Protein AF-A0A060BZT6-F1 (afdb_monomer)

Sequence (47 aa):
MKILMLSPELTPYAKAGGLGDMVASLSKALAQAGHEV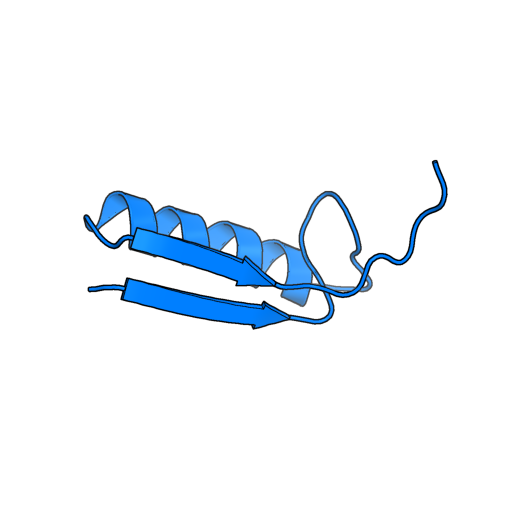RIFMPRYGHL

Radius of gyration: 11.05 Å; Cα contacts (8 Å, |Δi|>4): 58; chains: 1; bounding box: 24×21×30 Å

InterPro domains:
  IPR013534 Starch synthase, catalytic domain [PF08323] (2-46)

Solvent-accessible surface area (backbone atoms only — not comparable to full-atom values): 2930 Å² total; per-residue (Å²): 96,83,44,81,46,80,39,93,34,36,59,94,81,37,68,92,61,71,59,5,54,49,50,48,50,51,49,51,53,45,37,74,73,67,28,51,66,47,78,50,60,79,82,87,74,84,134

Secondary structure (DSSP, 8-state):
-EEEEE-S-BTTTB-SSTHHHHHHHHHHHHHHTT-EEEEE----S--

pLDDT: mean 95.79, std 6.82, range [59.25, 98.81]

Foldseek 3Di:
DEEEAEDQAAPPQHDDDDVNVVCPVVQVVVVVVVYHYDYDHDRPDDD

Structure (mmCIF, N/CA/C/O backbone):
data_AF-A0A060BZT6-F1
#
_entry.id   AF-A0A060BZT6-F1
#
loop_
_atom_site.group_PDB
_atom_site.id
_atom_site.type_symbol
_atom_site.label_atom_id
_atom_site.label_alt_id
_atom_site.label_comp_id
_atom_site.label_asym_id
_atom_site.label_entity_id
_atom_site.label_seq_id
_atom_site.pdbx_PDB_ins_code
_atom_site.Cartn_x
_atom_site.Cartn_y
_atom_site.Cartn_z
_atom_site.occupancy
_atom_site.B_iso_or_equiv
_atom_site.auth_seq_id
_atom_site.auth_comp_id
_atom_site.auth_asym_id
_atom_site.auth_atom_id
_atom_site.pdbx_PDB_model_num
ATOM 1 N N . MET A 1 1 ? -11.700 5.956 10.516 1.00 97.88 1 MET A N 1
ATOM 2 C CA . MET A 1 1 ? -12.051 6.614 9.231 1.00 97.88 1 MET A CA 1
ATOM 3 C C . MET A 1 1 ? -11.896 5.607 8.097 1.00 97.88 1 MET A C 1
ATOM 5 O O . MET A 1 1 ? -11.251 4.587 8.322 1.00 97.88 1 MET A O 1
ATOM 9 N N . LYS A 1 2 ? -12.473 5.868 6.917 1.00 98.50 2 LYS A N 1
ATOM 10 C CA . LYS A 1 2 ? -12.230 5.071 5.702 1.00 98.50 2 LYS A CA 1
ATOM 11 C C . LYS A 1 2 ? -11.241 5.816 4.810 1.00 98.50 2 LYS A C 1
ATOM 13 O O . LYS A 1 2 ? -11.510 6.961 4.454 1.00 98.50 2 LYS A O 1
ATOM 18 N N . ILE A 1 3 ? -10.109 5.192 4.497 1.00 98.56 3 ILE A N 1
ATOM 19 C CA . ILE A 1 3 ? -8.996 5.799 3.759 1.00 98.56 3 ILE A CA 1
ATOM 20 C C . ILE A 1 3 ? -8.727 4.961 2.509 1.00 98.56 3 ILE A C 1
ATOM 22 O O . ILE A 1 3 ? -8.432 3.769 2.603 1.00 98.56 3 ILE A O 1
ATOM 26 N N . LEU A 1 4 ? -8.813 5.593 1.338 1.00 98.50 4 LEU A N 1
ATOM 27 C CA . LEU A 1 4 ? -8.407 5.003 0.066 1.00 98.50 4 LEU A CA 1
ATOM 28 C C . LEU A 1 4 ? -7.105 5.663 -0.394 1.00 98.50 4 LEU A C 1
ATOM 30 O O . LEU A 1 4 ? -7.086 6.856 -0.685 1.00 98.50 4 LEU A O 1
ATOM 34 N N . MET A 1 5 ? -6.026 4.887 -0.451 1.00 98.31 5 MET A N 1
ATOM 35 C CA . MET A 1 5 ? -4.729 5.332 -0.959 1.00 98.31 5 MET A CA 1
ATOM 36 C C . MET A 1 5 ? -4.585 4.944 -2.432 1.00 98.31 5 MET A C 1
ATOM 38 O O . MET A 1 5 ? -4.820 3.792 -2.797 1.00 98.31 5 MET A O 1
ATOM 42 N N . LEU A 1 6 ? -4.164 5.894 -3.265 1.00 98.25 6 LEU A N 1
ATOM 43 C CA . LEU A 1 6 ? -3.796 5.666 -4.661 1.00 98.25 6 LEU A CA 1
ATOM 44 C C . LEU A 1 6 ? -2.281 5.784 -4.783 1.00 98.25 6 LEU A C 1
ATOM 46 O O . LEU A 1 6 ? -1.712 6.791 -4.362 1.00 98.25 6 LEU A O 1
ATOM 50 N N . SER A 1 7 ? -1.633 4.762 -5.337 1.00 97.62 7 SER A N 1
ATOM 51 C CA . SER A 1 7 ? -0.183 4.776 -5.529 1.00 97.62 7 SER A CA 1
ATOM 52 C C . SER A 1 7 ? 0.230 3.983 -6.771 1.00 97.62 7 SER A C 1
ATOM 54 O O . SER A 1 7 ? -0.331 2.913 -7.017 1.00 97.62 7 SER A O 1
ATOM 56 N N . PRO A 1 8 ? 1.230 4.457 -7.537 1.00 97.31 8 PRO A N 1
ATOM 57 C CA . PRO A 1 8 ? 1.885 3.656 -8.568 1.00 97.31 8 PRO A CA 1
ATOM 58 C C . PRO A 1 8 ? 2.858 2.613 -7.988 1.00 97.31 8 PRO A C 1
ATOM 60 O O . PRO A 1 8 ? 3.292 1.727 -8.712 1.00 97.31 8 PRO A O 1
ATOM 63 N N . GLU A 1 9 ? 3.211 2.688 -6.700 1.00 97.88 9 GLU A N 1
ATOM 64 C CA . GLU A 1 9 ? 4.131 1.745 -6.051 1.00 97.88 9 GLU A CA 1
ATOM 65 C C . GLU A 1 9 ? 3.548 1.170 -4.753 1.00 97.88 9 GLU A C 1
ATOM 67 O O . GLU A 1 9 ? 2.953 1.885 -3.940 1.00 97.88 9 GLU A O 1
ATOM 72 N N . LEU A 1 10 ? 3.770 -0.124 -4.533 1.00 97.56 10 LEU A N 1
ATOM 73 C CA . LEU A 1 10 ? 3.460 -0.849 -3.306 1.00 97.56 10 LEU A CA 1
ATOM 74 C C . LEU A 1 10 ? 4.386 -2.064 -3.174 1.00 97.56 10 LEU A C 1
ATOM 76 O O . LEU A 1 10 ? 4.360 -2.966 -4.012 1.00 97.56 10 LEU A O 1
ATOM 80 N N . THR A 1 11 ? 5.151 -2.139 -2.087 1.00 96.50 11 THR A N 1
ATOM 81 C CA . THR A 1 11 ? 5.969 -3.320 -1.768 1.00 96.50 11 THR A CA 1
ATOM 82 C C . THR A 1 11 ? 5.071 -4.475 -1.277 1.00 96.50 11 THR A C 1
ATOM 84 O O . THR A 1 11 ? 4.209 -4.232 -0.430 1.00 96.50 11 THR A O 1
ATOM 87 N N . PRO A 1 12 ? 5.250 -5.734 -1.732 1.00 93.75 12 PRO A N 1
ATOM 88 C CA . PRO A 1 12 ? 6.286 -6.239 -2.644 1.00 93.75 12 PRO A CA 1
ATOM 89 C C . PRO A 1 12 ? 5.847 -6.343 -4.120 1.00 93.75 12 PRO A C 1
ATOM 91 O O . PRO A 1 12 ? 6.501 -7.028 -4.895 1.00 93.75 12 PRO A O 1
ATOM 94 N N . TYR A 1 13 ? 4.739 -5.715 -4.519 1.00 94.06 13 TYR A N 1
ATOM 95 C CA . TYR A 1 13 ? 4.126 -5.927 -5.835 1.00 94.06 13 TYR A CA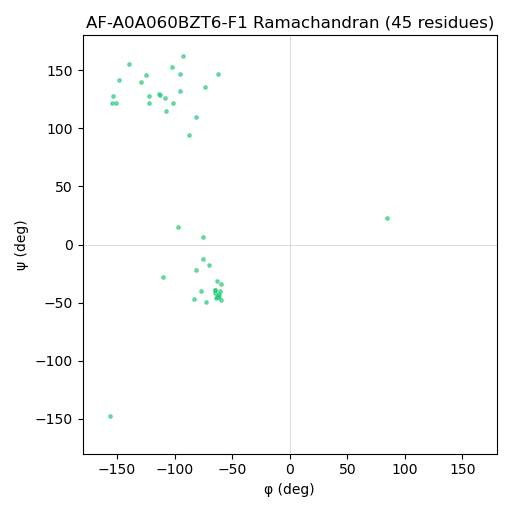 1
ATOM 96 C C . TYR A 1 13 ? 4.757 -5.105 -6.967 1.00 94.06 13 TYR A C 1
ATOM 98 O O . TYR A 1 13 ? 5.008 -5.639 -8.043 1.00 94.06 13 TYR A O 1
ATOM 106 N N . ALA A 1 14 ? 4.982 -3.808 -6.755 1.00 95.31 14 ALA A N 1
ATOM 107 C CA . ALA A 1 14 ? 5.564 -2.902 -7.745 1.00 95.31 14 ALA A CA 1
ATOM 108 C C . ALA A 1 14 ? 6.327 -1.783 -7.034 1.00 95.31 14 ALA A C 1
ATOM 110 O O . ALA A 1 14 ? 5.756 -1.072 -6.210 1.00 95.31 14 ALA A O 1
ATOM 111 N N . LYS A 1 15 ? 7.622 -1.639 -7.318 1.00 93.81 15 LYS A N 1
ATOM 112 C CA . LYS A 1 15 ? 8.503 -0.701 -6.617 1.00 93.81 15 LYS A CA 1
ATOM 113 C C . LYS A 1 15 ? 9.654 -0.285 -7.526 1.00 93.81 15 LYS A C 1
ATOM 115 O O . LYS A 1 15 ? 10.365 -1.145 -8.039 1.00 93.81 15 LYS A O 1
ATOM 120 N N . ALA A 1 16 ? 9.854 1.020 -7.665 1.00 94.50 16 ALA A N 1
ATOM 121 C CA . ALA A 1 16 ? 11.028 1.608 -8.308 1.00 94.50 16 ALA A CA 1
ATOM 122 C C . ALA A 1 16 ? 11.934 2.303 -7.279 1.00 94.50 16 ALA A C 1
ATOM 124 O O . ALA A 1 16 ? 13.148 2.364 -7.470 1.00 94.50 16 ALA A O 1
ATOM 125 N N . GLY A 1 17 ? 11.366 2.787 -6.167 1.00 94.19 17 GLY A N 1
ATOM 126 C CA . GLY A 1 17 ? 12.114 3.497 -5.133 1.00 94.19 17 GLY A CA 1
ATOM 127 C C . GLY A 1 17 ? 11.456 3.450 -3.753 1.00 94.19 17 GLY A C 1
ATOM 128 O O . GLY A 1 17 ? 10.829 2.464 -3.360 1.00 94.19 17 GLY A O 1
ATOM 129 N N . GLY A 1 18 ? 11.634 4.518 -2.971 1.00 97.88 18 GLY A N 1
ATOM 130 C CA . GLY A 1 18 ? 11.168 4.593 -1.578 1.00 97.88 18 GLY A CA 1
ATOM 131 C C . GLY A 1 18 ? 9.645 4.669 -1.404 1.00 97.88 18 GLY A C 1
ATOM 132 O O . GLY A 1 18 ? 9.142 4.378 -0.319 1.00 97.88 18 GLY A O 1
ATOM 133 N N . LEU A 1 19 ? 8.898 5.013 -2.460 1.00 98.00 19 LEU A N 1
ATOM 134 C CA . LEU A 1 19 ? 7.446 5.194 -2.393 1.00 98.00 19 LEU A CA 1
ATOM 135 C C . LEU A 1 19 ? 6.721 3.903 -1.987 1.00 98.00 19 LEU A C 1
ATOM 137 O O . LEU A 1 19 ? 5.876 3.940 -1.095 1.00 98.00 19 LEU A O 1
ATOM 141 N N . GLY A 1 20 ? 7.088 2.754 -2.568 1.00 97.75 20 GLY A N 1
ATOM 142 C CA . GLY A 1 20 ? 6.450 1.471 -2.245 1.00 97.75 20 GLY A CA 1
ATOM 143 C C . GLY A 1 20 ? 6.566 1.063 -0.769 1.00 97.75 20 GLY A C 1
ATOM 144 O O . GLY A 1 20 ? 5.622 0.495 -0.216 1.00 97.75 20 GLY A O 1
ATOM 145 N N . ASP A 1 21 ? 7.681 1.404 -0.109 1.00 98.31 21 ASP A N 1
ATOM 146 C CA . ASP A 1 21 ? 7.870 1.124 1.324 1.00 98.31 21 ASP A CA 1
ATOM 147 C C . ASP A 1 21 ? 7.096 2.113 2.188 1.00 98.31 21 ASP A C 1
ATOM 149 O O . ASP A 1 21 ? 6.490 1.719 3.184 1.00 98.31 21 ASP A O 1
ATOM 153 N N . MET A 1 22 ? 7.080 3.388 1.791 1.00 98.12 22 MET A N 1
ATOM 154 C CA . MET A 1 22 ? 6.312 4.429 2.469 1.00 98.12 22 MET A CA 1
ATOM 155 C C . MET A 1 22 ? 4.817 4.097 2.466 1.00 98.12 22 MET A C 1
ATOM 157 O O . MET A 1 22 ? 4.194 4.108 3.527 1.00 98.12 22 MET A O 1
ATOM 161 N N . VAL A 1 23 ? 4.257 3.717 1.313 1.00 98.38 23 VAL A N 1
ATOM 162 C CA . VAL A 1 23 ? 2.840 3.343 1.186 1.00 98.38 23 VAL A CA 1
ATOM 163 C C . VAL A 1 23 ? 2.526 2.114 2.039 1.00 98.38 23 VAL A C 1
ATOM 165 O O . VAL A 1 23 ? 1.532 2.109 2.768 1.00 98.38 23 VAL A O 1
ATOM 168 N N . ALA A 1 24 ? 3.387 1.092 2.013 1.00 98.12 24 ALA A N 1
ATOM 169 C CA . ALA A 1 24 ? 3.215 -0.105 2.833 1.00 98.12 24 ALA A CA 1
ATOM 170 C C . ALA A 1 24 ? 3.319 0.188 4.344 1.00 98.12 24 ALA A C 1
ATOM 172 O O . ALA A 1 24 ? 2.564 -0.379 5.131 1.00 98.12 24 ALA A O 1
ATOM 173 N N . SER A 1 25 ? 4.235 1.063 4.762 1.00 98.44 25 SER A N 1
ATOM 174 C CA . SER A 1 25 ? 4.433 1.422 6.172 1.00 98.44 25 SER A CA 1
ATOM 175 C C . SER A 1 25 ? 3.294 2.297 6.704 1.00 98.44 25 SER A C 1
ATOM 177 O O . SER A 1 25 ? 2.678 1.974 7.721 1.00 98.44 25 SER A O 1
ATOM 179 N N . LEU A 1 26 ? 2.941 3.360 5.974 1.00 98.50 26 LEU A N 1
ATOM 180 C CA . LEU A 1 26 ? 1.883 4.288 6.370 1.00 98.50 26 LEU A CA 1
ATOM 181 C C . LEU A 1 26 ? 0.518 3.597 6.430 1.00 98.50 26 LEU A C 1
ATOM 183 O O . LEU A 1 26 ? -0.2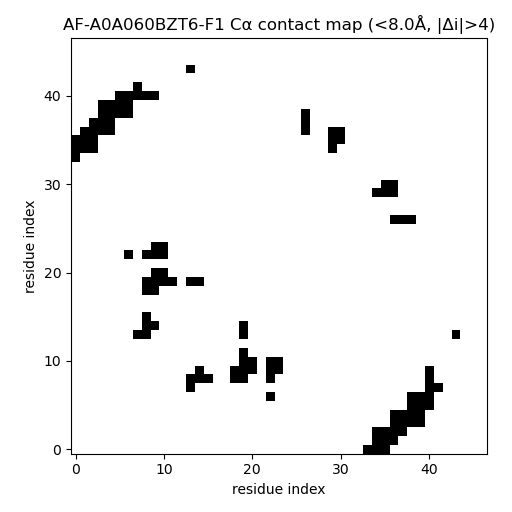15 3.776 7.401 1.00 98.50 26 LEU A O 1
ATOM 187 N N . SER A 1 27 ? 0.179 2.781 5.429 1.00 98.31 27 SER A N 1
ATOM 188 C CA . SER A 1 27 ? -1.094 2.046 5.424 1.00 98.31 27 SER A CA 1
ATOM 189 C C . SER 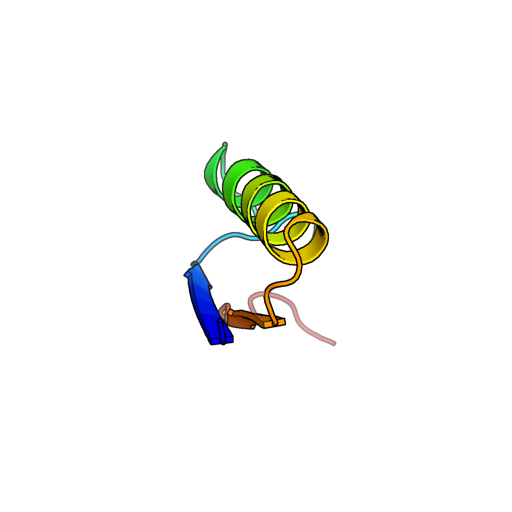A 1 27 ? -1.224 1.104 6.623 1.00 98.31 27 SER A C 1
ATOM 191 O O . SER A 1 27 ? -2.287 1.056 7.244 1.00 98.31 27 SER A O 1
ATOM 193 N N . LYS A 1 28 ? -0.139 0.418 7.010 1.0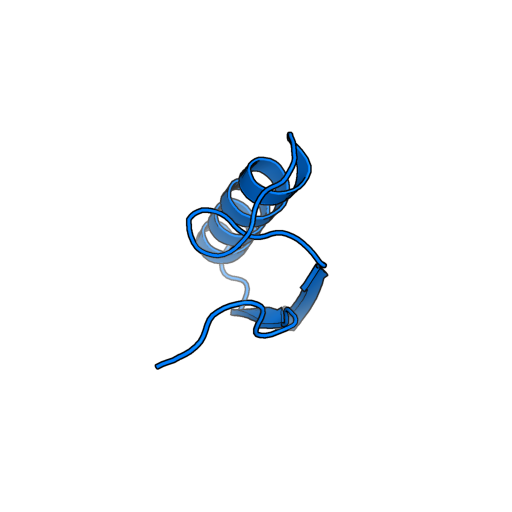0 98.44 28 LYS A N 1
ATOM 194 C CA . LYS A 1 28 ? -0.097 -0.413 8.224 1.00 98.44 28 LYS A CA 1
ATOM 195 C C . LYS A 1 28 ? -0.280 0.418 9.490 1.00 98.44 28 LYS A C 1
ATOM 197 O O . LYS A 1 28 ? -1.087 0.037 10.331 1.00 98.44 28 LYS A O 1
ATOM 202 N N . ALA A 1 29 ? 0.419 1.546 9.616 1.00 98.69 29 ALA A N 1
ATOM 203 C CA . ALA A 1 29 ? 0.293 2.425 10.779 1.00 98.69 29 ALA A CA 1
ATOM 204 C C . ALA A 1 29 ? -1.138 2.978 10.929 1.00 98.69 29 ALA A C 1
ATOM 206 O O . ALA A 1 29 ? -1.705 2.959 12.019 1.00 98.69 29 ALA A O 1
ATOM 207 N N . LEU A 1 30 ? -1.765 3.398 9.825 1.00 98.69 30 LEU A N 1
ATOM 208 C CA . LEU A 1 30 ? -3.156 3.864 9.814 1.00 98.69 30 LEU A CA 1
ATOM 209 C C . LEU A 1 30 ? -4.144 2.742 10.171 1.00 98.69 30 LEU A C 1
ATOM 211 O O . LEU A 1 30 ? -5.099 2.977 10.911 1.00 98.69 30 LEU A O 1
ATOM 215 N N . ALA A 1 31 ? -3.909 1.520 9.687 1.00 98.56 31 ALA A N 1
ATOM 216 C CA . ALA A 1 31 ? -4.720 0.364 10.059 1.00 98.56 31 ALA A CA 1
ATOM 217 C C . ALA A 1 31 ? -4.584 0.033 11.558 1.00 98.56 31 ALA A C 1
ATOM 219 O O . ALA A 1 31 ? -5.588 -0.200 12.229 1.00 98.56 31 ALA A O 1
ATOM 220 N N . GLN A 1 32 ? -3.365 0.090 12.106 1.00 98.69 32 GLN A N 1
ATOM 221 C CA . GLN A 1 32 ? -3.100 -0.085 13.542 1.00 98.69 32 GLN A CA 1
ATOM 222 C C . GLN A 1 32 ? -3.762 1.004 14.399 1.00 98.69 32 GLN A C 1
ATOM 224 O O . GLN A 1 32 ? -4.204 0.721 15.508 1.00 98.69 32 GLN A O 1
ATOM 229 N N . ALA A 1 33 ? -3.910 2.219 13.868 1.00 98.62 33 ALA A N 1
ATOM 230 C CA . ALA A 1 33 ? -4.664 3.305 14.495 1.00 98.62 33 ALA A CA 1
ATOM 231 C C . ALA A 1 33 ? -6.202 3.142 14.402 1.00 98.62 33 ALA A C 1
ATOM 233 O O . ALA A 1 33 ? -6.949 4.049 14.772 1.00 98.62 33 ALA A O 1
ATOM 234 N N . GLY A 1 34 ? -6.706 2.006 13.902 1.00 98.69 34 GLY A N 1
ATOM 235 C CA . GLY A 1 34 ? -8.138 1.696 13.844 1.00 98.69 34 GLY A CA 1
ATOM 236 C C . GLY A 1 34 ? -8.859 2.270 12.621 1.00 98.69 34 GLY A C 1
ATOM 237 O O . GLY A 1 34 ? -10.070 2.502 12.656 1.00 98.69 34 GLY A O 1
ATOM 238 N N . HIS A 1 35 ? -8.140 2.563 11.536 1.00 98.81 35 HIS A N 1
ATOM 239 C CA . HIS A 1 35 ? -8.749 3.002 10.279 1.00 98.81 35 HIS A CA 1
ATOM 240 C C . HIS A 1 35 ? -8.966 1.837 9.308 1.00 98.81 35 HIS A C 1
ATOM 242 O O . HIS A 1 35 ? -8.163 0.912 9.231 1.00 98.81 35 HIS A O 1
ATOM 248 N N . GLU A 1 36 ? -10.038 1.907 8.515 1.00 98.69 36 GLU A N 1
ATOM 249 C CA . GLU A 1 36 ? -10.214 1.017 7.367 1.00 98.69 36 GLU A CA 1
ATOM 250 C C . GLU A 1 36 ? -9.399 1.591 6.207 1.00 98.69 36 GLU A C 1
ATOM 252 O O . GLU A 1 36 ? -9.743 2.648 5.671 1.00 98.69 36 GLU A O 1
ATOM 257 N N . VAL A 1 37 ? -8.313 0.916 5.836 1.00 98.62 37 VAL A N 1
ATOM 258 C CA . VAL A 1 37 ? -7.394 1.368 4.786 1.00 98.62 37 VAL A CA 1
ATOM 259 C C . VAL A 1 37 ? -7.466 0.419 3.598 1.00 98.62 37 VAL A C 1
ATOM 261 O O 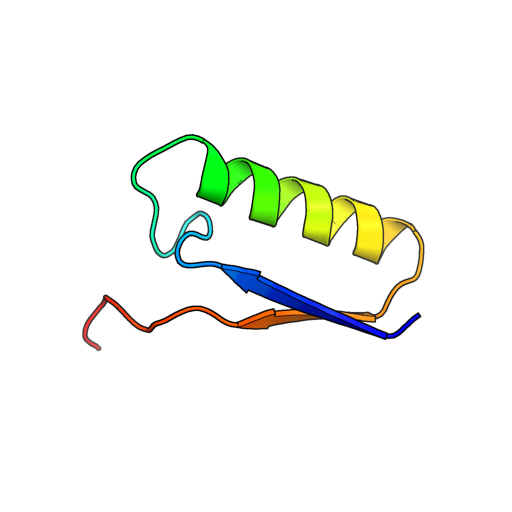. VAL A 1 37 ? -7.344 -0.795 3.752 1.00 98.62 37 VAL A O 1
ATOM 264 N N . ARG A 1 38 ? -7.641 0.974 2.399 1.00 98.38 38 ARG A N 1
ATOM 265 C CA . ARG A 1 38 ? -7.542 0.246 1.128 1.00 98.38 38 ARG A CA 1
A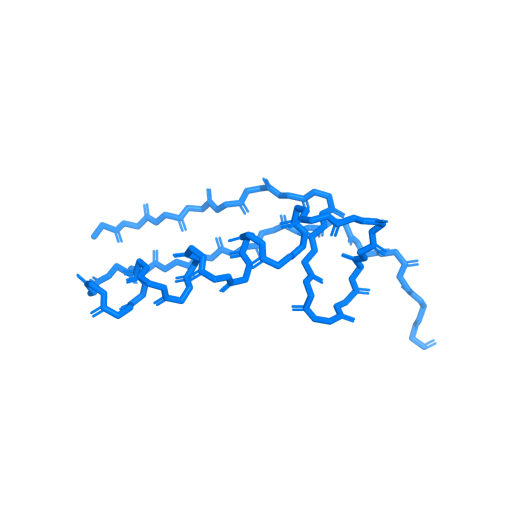TOM 266 C C . ARG A 1 38 ? -6.521 0.934 0.232 1.00 98.38 38 ARG A C 1
ATOM 268 O O . ARG A 1 38 ? -6.404 2.157 0.261 1.00 98.38 38 ARG A O 1
ATOM 275 N N . ILE A 1 39 ? -5.800 0.155 -0.569 1.00 98.31 39 ILE A N 1
ATOM 276 C CA . ILE A 1 39 ? -4.777 0.654 -1.494 1.00 98.31 39 ILE A CA 1
ATOM 277 C C . ILE A 1 39 ? -5.153 0.208 -2.901 1.00 98.31 39 ILE A C 1
ATOM 279 O O . ILE A 1 39 ? -5.415 -0.974 -3.122 1.00 98.31 39 ILE A O 1
ATOM 283 N N . PHE A 1 40 ? -5.200 1.150 -3.836 1.00 98.00 40 PHE A N 1
ATOM 284 C CA . PHE A 1 40 ? -5.414 0.896 -5.255 1.00 98.00 40 PHE A CA 1
ATOM 285 C C . PHE A 1 40 ? -4.129 1.241 -6.007 1.00 98.00 40 PHE A C 1
ATOM 287 O O . PHE A 1 40 ? -3.576 2.331 -5.850 1.00 98.00 40 PHE A O 1
ATOM 294 N N . MET A 1 41 ? -3.670 0.299 -6.826 1.00 96.81 41 MET A N 1
ATOM 295 C CA . MET A 1 41 ? -2.497 0.449 -7.681 1.00 96.81 41 MET A CA 1
ATOM 296 C C . MET A 1 41 ? -2.757 -0.187 -9.051 1.00 96.81 41 MET A C 1
ATOM 298 O O . MET A 1 41 ? -3.580 -1.105 -9.145 1.00 96.81 41 MET A O 1
ATOM 302 N N . PRO A 1 42 ? -2.059 0.247 -10.113 1.00 96.44 42 PRO A N 1
ATOM 303 C CA . PRO A 1 42 ? -2.099 -0.443 -11.394 1.00 96.44 42 PRO A CA 1
ATOM 304 C C . PRO A 1 42 ? -1.549 -1.867 -11.277 1.00 96.44 42 PRO A C 1
ATOM 306 O O . PRO A 1 42 ? -0.616 -2.138 -10.522 1.00 96.44 42 PRO A O 1
ATOM 309 N N . ARG A 1 43 ? -2.097 -2.793 -12.063 1.00 94.12 43 ARG A N 1
ATOM 310 C CA . ARG A 1 43 ? -1.582 -4.161 -12.150 1.00 94.12 43 ARG A CA 1
ATOM 311 C C . ARG A 1 43 ? -0.478 -4.231 -13.209 1.00 94.12 43 ARG A C 1
ATOM 313 O O . ARG A 1 43 ? -0.774 -4.410 -14.384 1.00 94.12 43 ARG A O 1
ATOM 320 N N . TYR A 1 44 ? 0.780 -4.094 -12.787 1.00 92.81 44 TYR A N 1
ATOM 321 C CA . TYR A 1 44 ? 1.938 -4.135 -13.695 1.00 92.81 44 TYR A CA 1
ATOM 322 C C . TYR A 1 44 ? 2.399 -5.553 -14.081 1.00 92.81 44 TYR A C 1
ATOM 324 O O . TYR A 1 44 ? 3.062 -5.713 -15.098 1.00 92.81 44 TYR A O 1
ATOM 332 N N . GLY A 1 45 ? 2.069 -6.577 -13.287 1.00 81.88 45 GLY A N 1
ATOM 333 C CA . GLY A 1 45 ? 2.440 -7.973 -13.556 1.00 81.88 45 GLY A CA 1
ATOM 334 C C . GLY A 1 45 ? 1.379 -8.768 -14.329 1.00 81.88 45 GLY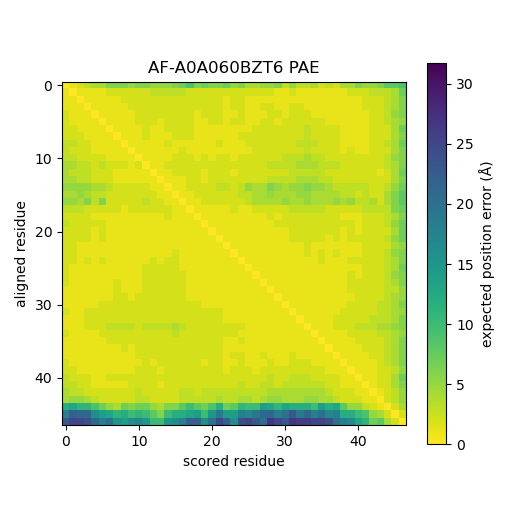 A C 1
ATOM 335 O O . GLY A 1 45 ? 0.192 -8.422 -14.338 1.00 81.88 45 GLY A O 1
ATOM 336 N N . HIS A 1 46 ? 1.795 -9.891 -14.916 1.00 75.38 46 HIS A N 1
ATOM 337 C CA . HIS A 1 46 ? 0.925 -10.861 -15.595 1.00 75.38 46 HIS A CA 1
ATOM 338 C C . HIS A 1 46 ? 0.682 -12.097 -14.700 1.00 75.38 46 HIS A C 1
ATOM 340 O O . HIS A 1 46 ? 1.477 -12.350 -13.798 1.00 75.38 46 HIS A O 1
ATOM 346 N N . LEU A 1 47 ? -0.461 -12.782 -14.881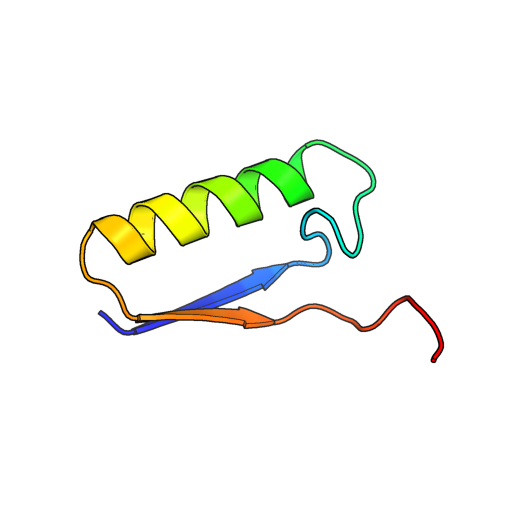 1.00 59.25 47 LEU A N 1
ATOM 347 C CA . LEU A 1 47 ? -0.787 -14.046 -14.186 1.00 59.25 47 LEU A CA 1
ATOM 348 C C . LEU A 1 47 ? -0.081 -15.218 -14.868 1.00 59.25 47 LEU A C 1
ATOM 350 O O . LEU A 1 47 ? -0.009 -15.168 -16.117 1.00 59.25 47 LEU A O 1
#

Organism: NCBI:txid259951

Nearest PDB structures (foldseek):
  6gnf-assembly1_A  TM=9.441E-01  e=8.393E-03  Cyanobacterium sp. CLg1
  6gnf-assembly2_B  TM=9.079E-01  e=8.993E-03  Cyanobacterium sp. CLg1
  1rzv-assembly2_B  TM=9.410E-01  e=4.106E-02  Agrobacterium tumefaciens
  2h51-assembly1_A  TM=6.412E-01  e=2.965E+00  Homo sapiens
  6kn1-assembly2_C  TM=6.134E-01  e=2.250E+00  Mus musculus

Mean predicted aligned error: 2.68 Å